Protein AF-A0A927PFF0-F1 (afdb_monomer)

Sequence (82 aa):
MAYRNGKDALPKALLHQVQRYAAGDCLYIPKEPAPRKKRGPGADIILRNREIREAYRAGVPVRTLAQRYFLSPQSIYKILHQ

pLDDT: mean 86.27, std 14.62, range [43.75, 97.0]

Radius of gyration: 26.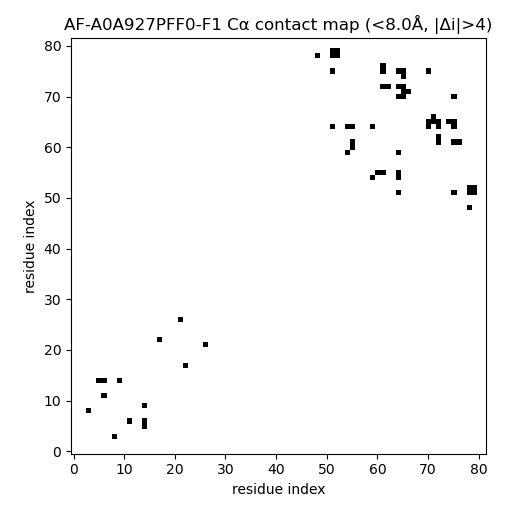25 Å; Cα contacts (8 Å, |Δi|>4): 34; chains: 1; bounding box: 52×32×55 Å

Solvent-accessible surface area (backbone atoms only — not comparable to full-atom values): 5249 Å² total; per-residue (Å²): 132,86,87,71,57,61,82,83,72,42,58,71,73,57,40,57,54,49,45,78,77,49,66,93,57,91,78,84,76,76,72,73,75,66,74,68,75,71,78,71,62,60,63,62,55,52,50,52,50,47,52,54,46,52,45,42,74,72,66,51,52,60,68,57,51,13,62,76,69,75,42,53,55,67,55,49,52,53,55,69,77,104

Secondary structure (DSSP, 8-state):
-----HHHHS-HHHHHHHHHHHTTS----------------HHHHHHHHHHHHHHHHTT--HHHHHHHTT--HHHHHHHHT-

Nearest PDB structures (foldseek):
  8b4h-assembly1_A  TM=9.186E-01  e=1.047E+00  Geobacillus stearothermophilus
  2r0q-assembly1_F  TM=4.938E-01  e=4.835E-01  Staphylococcus aureus
  2r0q-assembly1_E  TM=4.641E-01  e=1.190E+00  Staphylococcus aureus
  6fal-assembly1_A  TM=6.437E-01  e=9.954E+00  Escherichia coli
  5mrc-assembly1_a  TM=3.725E-01  e=3.791E+00  Saccharomyces cerevisiae

Mean predicted aligned error: 14.47 Å

Structure (mmCIF, N/CA/C/O backbone):
data_AF-A0A927PFF0-F1
#
_entry.id   AF-A0A927PFF0-F1
#
loop_
_atom_site.group_PDB
_atom_site.id
_atom_site.type_symbol
_atom_site.label_atom_id
_atom_site.label_alt_id
_atom_site.label_comp_id
_atom_site.label_asym_id
_atom_site.label_entity_id
_atom_site.label_seq_id
_atom_site.pdbx_PDB_ins_code
_atom_site.Cartn_x
_atom_site.Cartn_y
_atom_site.Cartn_z
_atom_site.occupancy
_atom_site.B_iso_or_equiv
_atom_site.auth_seq_id
_atom_site.auth_comp_id
_atom_site.auth_asym_id
_atom_site.auth_atom_id
_atom_site.pdbx_PDB_model_num
ATOM 1 N N . MET A 1 1 ? 22.254 8.405 -4.753 1.00 62.06 1 MET A N 1
ATOM 2 C CA . MET A 1 1 ? 21.831 7.614 -5.931 1.00 62.06 1 MET A CA 1
ATOM 3 C C . MET A 1 1 ? 23.046 7.445 -6.822 1.00 62.06 1 MET A C 1
ATOM 5 O O . MET A 1 1 ? 23.715 8.439 -7.062 1.00 62.06 1 MET A O 1
ATOM 9 N N . ALA A 1 2 ? 23.380 6.225 -7.246 1.00 76.44 2 ALA A N 1
ATOM 10 C CA . ALA A 1 2 ? 24.482 6.025 -8.184 1.00 76.44 2 ALA A CA 1
ATOM 11 C C . ALA A 1 2 ? 24.035 6.491 -9.577 1.00 76.44 2 ALA A C 1
ATOM 13 O O . ALA A 1 2 ? 23.017 6.017 -10.083 1.00 76.44 2 ALA A O 1
ATOM 14 N N . TYR A 1 3 ? 24.758 7.445 -10.162 1.00 81.06 3 TYR A N 1
ATOM 15 C CA . TYR A 1 3 ? 24.555 7.852 -11.549 1.00 81.06 3 TYR A CA 1
ATOM 16 C C . TYR A 1 3 ? 24.889 6.673 -12.465 1.00 81.06 3 TYR A C 1
ATOM 18 O O . TYR A 1 3 ? 25.929 6.033 -12.301 1.00 81.06 3 TYR A O 1
ATOM 26 N N . ARG A 1 4 ? 24.009 6.386 -13.425 1.00 84.62 4 ARG A N 1
ATOM 27 C CA . ARG A 1 4 ? 24.232 5.353 -14.435 1.00 84.62 4 ARG A CA 1
ATOM 28 C C . ARG A 1 4 ? 24.033 5.970 -15.809 1.00 84.62 4 ARG A C 1
ATOM 30 O O . ARG A 1 4 ? 23.004 6.593 -16.058 1.00 84.62 4 ARG A O 1
ATOM 37 N N . ASN A 1 5 ? 25.021 5.812 -16.683 1.00 89.00 5 ASN A N 1
ATOM 38 C CA . ASN A 1 5 ? 24.946 6.347 -18.034 1.00 89.00 5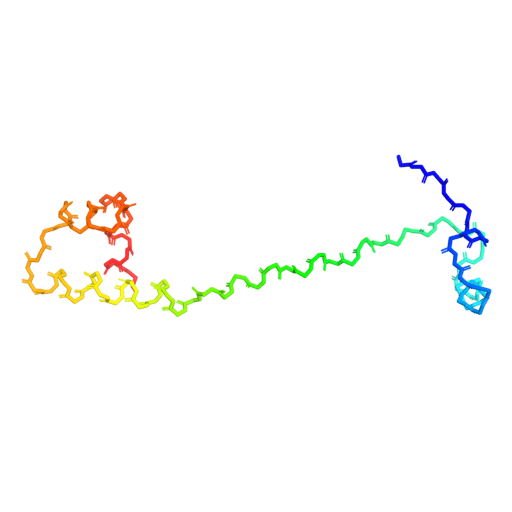 ASN A CA 1
ATOM 39 C C . ASN A 1 5 ? 23.851 5.610 -18.822 1.00 89.00 5 ASN A C 1
ATOM 41 O O . ASN A 1 5 ? 23.794 4.380 -18.805 1.00 89.00 5 ASN A O 1
ATOM 45 N N . GLY A 1 6 ? 22.996 6.349 -19.534 1.00 87.62 6 GLY A N 1
ATOM 46 C CA . GLY A 1 6 ? 21.928 5.775 -20.358 1.00 87.62 6 GLY A CA 1
ATOM 47 C C . GLY A 1 6 ? 22.434 4.800 -21.428 1.00 87.62 6 GLY A C 1
ATOM 48 O O . GLY A 1 6 ? 21.735 3.839 -21.741 1.00 87.62 6 GLY A O 1
ATOM 49 N N . LYS A 1 7 ? 23.667 4.995 -21.925 1.00 90.56 7 LYS A N 1
ATOM 50 C CA . LYS A 1 7 ? 24.343 4.073 -22.857 1.00 90.56 7 LYS A CA 1
ATOM 51 C C . LYS A 1 7 ? 24.579 2.686 -22.259 1.00 90.56 7 LYS A C 1
ATOM 53 O O . LYS A 1 7 ? 24.486 1.703 -22.983 1.00 90.56 7 LYS A O 1
ATOM 58 N N . ASP A 1 8 ? 24.828 2.623 -20.954 1.00 91.00 8 ASP A N 1
ATOM 59 C CA . ASP A 1 8 ? 25.101 1.377 -20.230 1.00 91.00 8 ASP A CA 1
ATOM 60 C C . ASP A 1 8 ? 23.834 0.800 -19.578 1.00 91.00 8 ASP A C 1
ATOM 62 O O . ASP A 1 8 ? 23.819 -0.346 -19.127 1.00 91.00 8 ASP A O 1
ATOM 66 N N . ALA A 1 9 ? 22.777 1.611 -19.463 1.00 90.31 9 ALA A N 1
ATOM 67 C CA . ALA A 1 9 ? 21.542 1.257 -18.772 1.00 90.31 9 ALA A CA 1
ATOM 68 C C . ALA A 1 9 ? 20.431 0.750 -19.707 1.00 90.31 9 ALA A C 1
ATOM 70 O O . ALA A 1 9 ? 19.573 -0.003 -19.248 1.00 90.31 9 ALA A O 1
ATOM 71 N N . LEU A 1 10 ? 20.413 1.162 -20.982 1.00 92.38 10 LEU A N 1
ATOM 72 C CA . LEU A 1 10 ? 19.309 0.894 -21.911 1.00 92.38 10 LEU A CA 1
ATOM 73 C C . LEU A 1 10 ? 19.786 0.198 -23.200 1.00 92.38 10 LEU A C 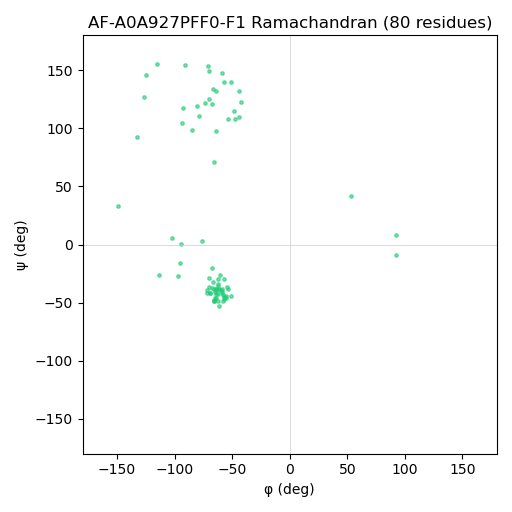1
ATOM 75 O O . LEU A 1 10 ? 20.853 0.525 -23.718 1.00 92.38 10 LEU A O 1
ATOM 79 N N . PRO A 1 11 ? 18.974 -0.697 -23.798 1.00 96.50 11 PRO A N 1
ATOM 80 C CA . PRO A 1 11 ? 19.232 -1.223 -25.137 1.00 96.50 11 PRO A CA 1
ATOM 81 C C . PRO A 1 11 ? 19.285 -0.114 -26.195 1.00 96.50 11 PRO A C 1
ATOM 83 O O . PRO A 1 11 ? 18.524 0.854 -26.133 1.00 96.50 11 PRO A O 1
ATOM 86 N N . LYS A 1 12 ? 20.113 -0.298 -27.232 1.00 94.56 12 LYS A N 1
ATOM 87 C CA . LYS A 1 12 ? 20.365 0.706 -28.286 1.00 94.56 12 LYS A CA 1
ATOM 88 C C . LYS A 1 12 ? 19.090 1.280 -28.917 1.00 94.56 12 LYS A C 1
ATOM 90 O O . LYS A 1 12 ? 18.990 2.491 -29.099 1.00 94.56 12 LYS A O 1
ATOM 95 N N . ALA A 1 13 ? 18.114 0.427 -29.234 1.00 96.06 13 ALA A N 1
ATOM 96 C CA . ALA A 1 13 ? 16.856 0.857 -29.847 1.00 96.06 13 ALA A CA 1
ATOM 97 C C . ALA A 1 13 ? 16.023 1.755 -28.912 1.00 96.06 13 ALA A C 1
ATOM 99 O O . ALA A 1 13 ? 15.484 2.768 -29.354 1.00 96.06 13 ALA A O 1
ATOM 100 N N . LEU A 1 14 ? 15.965 1.420 -27.618 1.0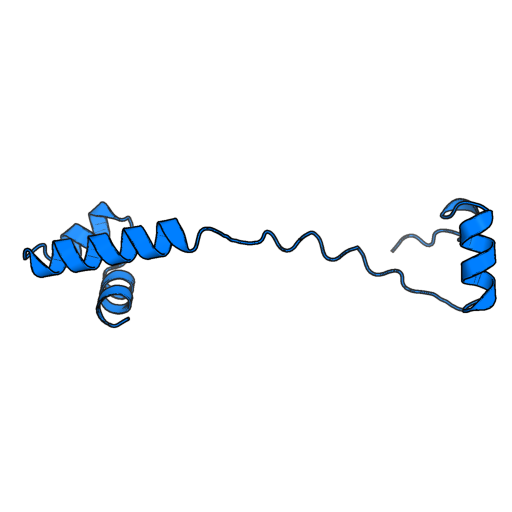0 94.62 14 LEU A N 1
ATOM 101 C CA . LEU A 1 14 ? 15.236 2.195 -26.614 1.00 94.62 14 LEU A CA 1
ATOM 102 C C . LEU A 1 14 ? 15.942 3.519 -26.308 1.00 94.62 14 LEU A C 1
ATOM 104 O O . LEU A 1 14 ? 15.290 4.557 -26.243 1.00 94.62 14 LEU A O 1
ATOM 108 N N . LEU A 1 15 ? 17.273 3.502 -26.191 1.00 94.56 15 LEU A N 1
ATOM 109 C CA . LEU A 1 15 ? 18.063 4.716 -25.999 1.00 94.56 15 LEU A CA 1
ATOM 110 C C . LEU A 1 15 ? 17.820 5.721 -27.131 1.00 94.56 15 LEU A C 1
ATOM 112 O O . LEU A 1 15 ? 17.579 6.894 -26.860 1.00 94.56 15 LEU A O 1
ATOM 116 N N . HIS A 1 16 ? 17.808 5.252 -28.383 1.00 95.62 16 HIS A N 1
ATOM 117 C CA . HIS A 1 16 ? 17.527 6.104 -29.537 1.00 95.62 16 HIS A CA 1
ATOM 118 C C . HIS A 1 16 ? 16.133 6.742 -29.458 1.00 95.62 16 HIS A C 1
ATOM 120 O O . HIS A 1 16 ? 15.974 7.914 -29.786 1.00 95.62 16 HIS A O 1
ATOM 126 N N . GLN A 1 17 ? 15.123 6.006 -28.981 1.00 96.12 17 GLN A N 1
ATOM 127 C CA . GLN A 1 17 ? 13.796 6.580 -28.759 1.00 96.12 17 GLN A CA 1
ATOM 128 C C . GLN A 1 17 ? 13.805 7.631 -27.649 1.00 96.12 17 GLN A C 1
ATOM 130 O O . GLN A 1 17 ? 13.310 8.727 -27.878 1.00 96.12 17 GLN A O 1
ATOM 135 N N . VAL A 1 18 ? 14.408 7.350 -26.490 1.00 95.00 18 VAL A N 1
ATOM 136 C CA . VAL A 1 18 ? 14.488 8.306 -25.368 1.00 95.00 18 VAL A CA 1
ATOM 137 C C . VAL A 1 18 ? 15.207 9.594 -25.779 1.00 95.00 18 VAL A C 1
ATOM 139 O O . VAL A 1 18 ? 14.753 10.686 -25.442 1.00 95.00 18 VAL A O 1
ATOM 142 N N . GLN A 1 19 ? 16.278 9.495 -26.572 1.00 94.94 19 GLN A N 1
ATOM 143 C CA . GLN A 1 19 ? 17.008 10.657 -27.088 1.00 94.94 19 GLN A CA 1
ATOM 144 C C . GLN A 1 19 ? 16.144 11.584 -27.957 1.00 94.94 19 GLN A C 1
ATOM 146 O O . GLN A 1 19 ? 16.409 12.780 -27.996 1.00 94.94 19 GLN A O 1
ATOM 151 N N . ARG A 1 20 ? 15.085 11.085 -28.610 1.00 96.50 20 ARG A N 1
ATOM 152 C CA . ARG A 1 20 ? 14.144 11.946 -29.353 1.00 96.50 20 ARG A CA 1
ATOM 153 C C . ARG A 1 20 ? 13.328 12.869 -28.444 1.00 96.50 20 ARG A C 1
ATOM 155 O O . ARG A 1 20 ? 12.793 13.851 -28.943 1.00 96.50 20 ARG A O 1
ATOM 162 N N . TYR A 1 21 ? 13.215 12.542 -27.156 1.00 94.62 21 TYR A N 1
ATOM 163 C CA . TYR A 1 21 ? 12.367 13.257 -26.199 1.00 94.62 21 TYR A CA 1
ATOM 164 C C . TYR A 1 21 ? 13.146 13.990 -25.100 1.00 94.62 21 TYR A C 1
ATOM 166 O O . TYR A 1 21 ? 1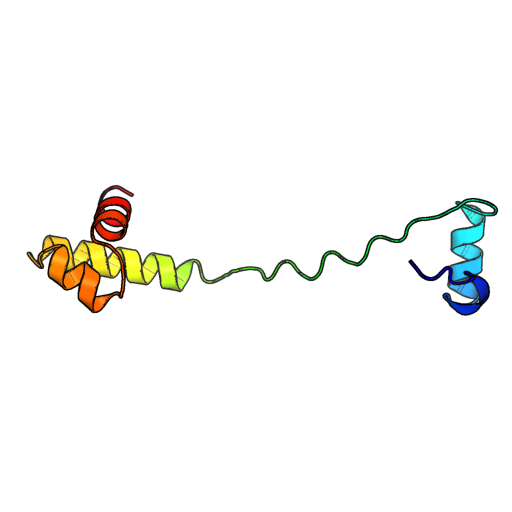2.614 14.946 -24.553 1.00 94.62 21 TYR A O 1
ATOM 174 N N . ALA A 1 22 ? 14.358 13.539 -24.751 1.00 91.31 22 ALA A N 1
ATOM 175 C CA . ALA A 1 22 ? 15.088 14.023 -23.571 1.00 91.31 22 ALA A CA 1
ATOM 176 C C . ALA A 1 22 ? 16.627 13.985 -23.738 1.00 91.31 22 ALA A C 1
ATOM 178 O O . ALA A 1 22 ? 17.363 13.683 -22.796 1.00 91.31 22 ALA A O 1
ATOM 179 N N . ALA A 1 23 ? 17.153 14.193 -24.953 1.00 90.62 23 ALA A N 1
ATOM 180 C CA . ALA A 1 23 ? 18.603 14.221 -25.168 1.00 90.62 23 ALA A CA 1
ATOM 181 C C . ALA A 1 23 ? 19.252 15.439 -24.490 1.00 90.62 23 ALA A C 1
ATOM 183 O O . ALA A 1 23 ? 18.949 16.575 -24.830 1.00 90.62 23 ALA A O 1
ATOM 184 N N . GLY A 1 24 ? 20.197 15.184 -23.580 1.00 85.75 24 GLY A N 1
ATOM 185 C CA . GLY A 1 24 ? 20.881 16.228 -22.807 1.00 85.75 24 GLY A CA 1
ATOM 186 C C . GLY A 1 24 ? 20.225 16.532 -21.459 1.00 85.75 24 GLY A C 1
ATOM 187 O O . GLY A 1 24 ? 20.849 17.185 -20.626 1.00 85.75 24 GLY A O 1
ATOM 188 N N . ASP A 1 25 ? 19.034 15.985 -21.207 1.00 88.25 25 ASP A N 1
ATOM 189 C CA . ASP A 1 25 ? 18.291 16.204 -19.970 1.00 88.25 25 ASP A CA 1
ATOM 190 C C . ASP A 1 25 ? 18.610 15.161 -18.892 1.00 88.25 25 ASP A C 1
ATOM 192 O O . ASP A 1 25 ? 18.959 14.005 -19.160 1.00 88.25 25 ASP A O 1
ATOM 196 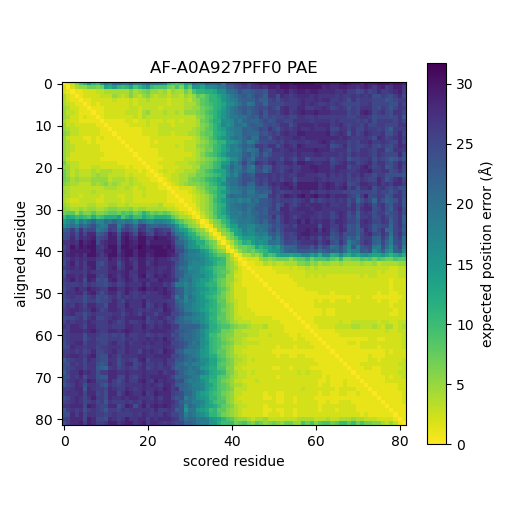N N . CYS A 1 26 ? 18.421 15.557 -17.631 1.00 87.25 26 CYS A N 1
ATOM 197 C CA . CYS A 1 26 ? 18.428 14.634 -16.502 1.00 87.25 26 CYS A CA 1
AT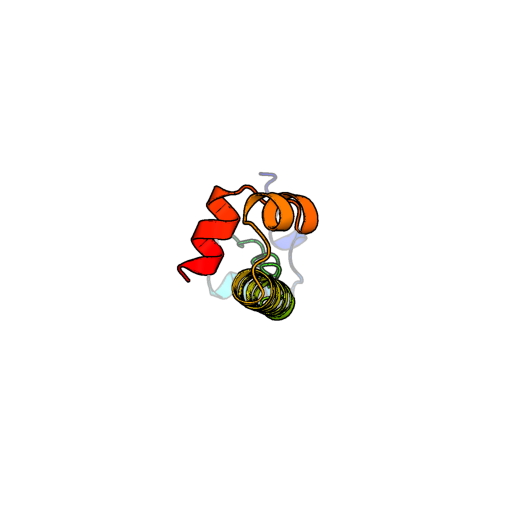OM 198 C C . CYS A 1 26 ? 17.034 14.009 -16.337 1.00 87.25 26 CYS A C 1
ATOM 200 O O . CYS A 1 26 ? 16.133 14.611 -15.753 1.00 87.25 26 CYS A O 1
ATOM 202 N N . LEU A 1 27 ? 16.851 12.794 -16.859 1.00 87.12 27 LEU A N 1
ATOM 203 C CA . LEU A 1 27 ? 15.576 12.080 -16.810 1.00 87.12 27 LEU A CA 1
ATOM 204 C C . LEU A 1 27 ? 15.494 11.156 -15.585 1.00 87.12 27 LEU A C 1
ATOM 206 O O . LEU A 1 27 ? 16.241 10.184 -15.464 1.00 87.12 27 LEU A O 1
ATOM 210 N N . TYR A 1 28 ? 14.534 11.419 -14.697 1.00 86.50 28 TYR A N 1
ATOM 211 C CA . TYR A 1 28 ? 14.170 10.485 -13.634 1.00 86.50 28 TYR A CA 1
ATOM 212 C C . TYR A 1 28 ? 13.247 9.396 -14.185 1.00 86.50 28 TYR A C 1
ATOM 214 O O . TYR A 1 28 ? 12.140 9.681 -14.639 1.00 86.50 28 TYR A O 1
ATOM 222 N N . ILE A 1 29 ? 13.686 8.140 -14.102 1.00 86.12 29 ILE A N 1
ATOM 223 C CA . ILE A 1 29 ? 12.828 6.984 -14.358 1.00 86.12 29 ILE A CA 1
ATOM 224 C C . ILE A 1 29 ? 12.270 6.544 -13.004 1.00 86.12 29 ILE A C 1
ATOM 226 O O . ILE A 1 29 ? 13.021 5.970 -12.202 1.00 86.12 29 ILE A O 1
ATOM 230 N N . PRO A 1 30 ? 10.989 6.824 -12.698 1.00 83.44 30 PRO A N 1
ATOM 231 C CA . PRO A 1 30 ? 10.388 6.283 -11.497 1.00 83.44 30 PRO A CA 1
ATOM 232 C C . PRO A 1 30 ? 10.492 4.767 -11.552 1.00 83.44 30 PRO A C 1
ATOM 234 O O . PRO A 1 30 ? 10.290 4.153 -12.601 1.00 83.44 30 PRO A O 1
ATOM 237 N N . LYS A 1 31 ? 10.789 4.152 -10.404 1.00 79.62 31 LYS A N 1
ATOM 238 C CA . LYS A 1 31 ? 10.564 2.715 -10.266 1.00 79.62 31 LYS A CA 1
ATOM 239 C C . LYS A 1 31 ? 9.136 2.449 -10.712 1.00 79.62 31 LYS A C 1
ATOM 241 O O . LYS A 1 31 ? 8.246 3.232 -10.358 1.00 79.62 31 LYS A O 1
ATOM 246 N N . GLU A 1 32 ? 8.929 1.353 -11.441 1.00 74.69 32 GLU A N 1
ATOM 247 C CA . GLU A 1 32 ? 7.576 0.835 -11.586 1.00 74.69 32 GLU A CA 1
ATOM 248 C C . GLU A 1 32 ? 6.941 0.887 -10.202 1.00 74.69 32 GLU A C 1
ATOM 250 O O . GLU A 1 32 ? 7.620 0.526 -9.223 1.00 74.69 32 GLU A O 1
ATOM 255 N N . PRO A 1 33 ? 5.711 1.416 -10.075 1.00 63.72 33 PRO A N 1
ATOM 256 C CA . PRO A 1 33 ? 5.017 1.310 -8.816 1.00 63.72 33 PRO A CA 1
ATOM 25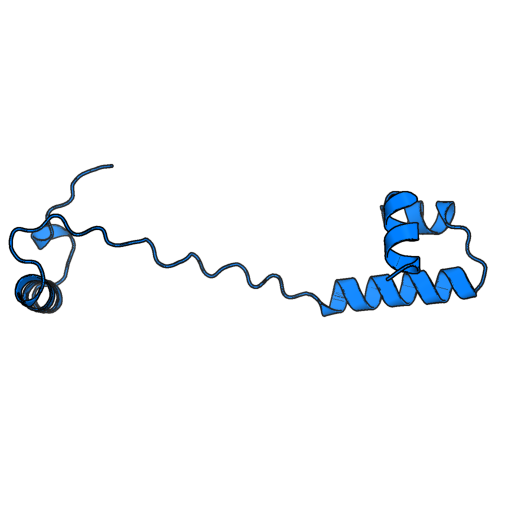7 C C . PRO A 1 33 ? 5.043 -0.178 -8.517 1.00 63.72 33 PRO A C 1
ATOM 259 O O . PRO A 1 33 ? 4.391 -0.942 -9.231 1.00 63.72 33 PRO A O 1
ATOM 262 N N . ALA A 1 34 ? 5.864 -0.580 -7.529 1.00 56.91 34 ALA A N 1
ATOM 263 C CA . ALA A 1 34 ? 5.908 -1.952 -7.046 1.00 56.91 34 ALA A CA 1
ATOM 264 C C . ALA A 1 34 ? 4.452 -2.341 -6.990 1.00 56.91 34 ALA A C 1
ATOM 266 O O . ALA A 1 34 ? 3.731 -1.518 -6.400 1.00 56.91 34 ALA A O 1
ATOM 267 N N . PRO A 1 35 ? 4.012 -3.421 -7.685 1.00 51.78 35 PRO A N 1
ATOM 268 C CA . PRO A 1 35 ? 2.600 -3.719 -7.825 1.00 51.78 35 PRO A CA 1
ATOM 269 C C . PRO A 1 35 ? 2.081 -3.501 -6.438 1.00 51.78 35 PRO A C 1
ATOM 271 O O . PRO A 1 35 ? 2.565 -4.178 -5.520 1.00 51.78 35 PRO A O 1
ATOM 274 N N . ARG A 1 36 ? 1.286 -2.426 -6.239 1.00 47.38 36 ARG A N 1
ATOM 275 C CA . ARG A 1 36 ? 0.715 -2.161 -4.922 1.00 47.38 36 ARG A CA 1
ATOM 276 C C . ARG A 1 36 ? 0.182 -3.524 -4.629 1.00 47.38 36 ARG A C 1
ATOM 278 O O . ARG A 1 36 ? -0.601 -3.982 -5.467 1.00 47.38 36 ARG A O 1
ATOM 285 N N . LYS A 1 37 ? 0.700 -4.224 -3.606 1.00 43.75 37 LYS A N 1
ATOM 286 C CA . LYS A 1 37 ? 0.119 -5.503 -3.226 1.00 43.75 37 LYS A CA 1
ATOM 287 C C . LYS A 1 37 ? -1.342 -5.134 -3.194 1.00 43.75 37 LYS A C 1
ATOM 289 O O . LYS A 1 37 ? -1.718 -4.283 -2.381 1.00 43.75 37 LYS A O 1
ATOM 294 N N . LYS A 1 38 ? -2.121 -5.599 -4.176 1.00 45.69 38 LYS A N 1
ATOM 295 C CA . LYS A 1 38 ? -3.552 -5.435 -4.126 1.00 45.69 38 LYS A CA 1
ATOM 296 C C . LYS A 1 38 ? -3.787 -6.271 -2.894 1.00 45.69 38 LYS A C 1
ATOM 298 O O . LYS A 1 38 ? -3.700 -7.490 -2.960 1.00 45.69 38 LYS A O 1
ATOM 303 N N . ARG A 1 39 ? -3.913 -5.633 -1.733 1.00 48.50 39 ARG A N 1
ATOM 304 C CA . ARG A 1 39 ? -4.501 -6.257 -0.567 1.00 48.50 39 ARG A CA 1
ATOM 305 C C . ARG A 1 39 ? -5.959 -6.467 -0.979 1.00 48.50 39 ARG A C 1
ATOM 307 O O . ARG A 1 39 ? -6.829 -5.722 -0.564 1.00 48.50 39 ARG A O 1
ATOM 314 N N . GLY A 1 40 ? -6.212 -7.402 -1.890 1.00 55.62 40 GLY A N 1
ATOM 315 C CA . GLY A 1 40 ? -7.336 -8.301 -1.736 1.00 55.62 40 GLY A CA 1
ATOM 316 C C . GLY A 1 40 ? -6.824 -9.317 -0.726 1.00 55.62 40 GLY A C 1
ATOM 317 O O . GLY A 1 40 ? -5.808 -9.954 -0.991 1.00 55.62 40 GLY A O 1
ATOM 318 N N . PRO A 1 41 ? -7.380 -9.283 0.490 1.00 51.72 41 PRO A N 1
ATOM 319 C CA . PRO A 1 41 ? -8.623 -9.999 0.703 1.00 51.72 41 PRO A CA 1
ATOM 320 C C . PRO A 1 41 ? -9.630 -9.114 1.442 1.00 51.72 41 PRO A C 1
ATOM 322 O O . PRO A 1 41 ? -9.675 -9.064 2.669 1.00 51.72 41 PRO A O 1
ATOM 325 N N . GLY A 1 42 ? -10.470 -8.401 0.688 1.00 56.25 42 GLY A N 1
ATOM 326 C CA . GLY A 1 42 ? -11.696 -7.854 1.269 1.00 56.25 42 GLY A CA 1
ATOM 327 C C . GLY A 1 42 ? -12.608 -8.985 1.750 1.00 56.25 42 GLY A C 1
ATOM 328 O O . GLY A 1 42 ? -13.211 -8.858 2.803 1.00 56.25 42 GLY A O 1
ATOM 329 N N . ALA A 1 43 ? -12.642 -10.111 1.027 1.00 64.62 43 ALA A N 1
ATOM 330 C CA . ALA A 1 43 ? -13.509 -11.248 1.325 1.00 64.62 43 ALA A CA 1
ATOM 331 C C . ALA A 1 43 ? -13.290 -11.815 2.736 1.00 64.62 43 ALA A C 1
ATOM 333 O O . ALA A 1 43 ? -14.261 -11.921 3.472 1.00 64.62 43 ALA A O 1
ATOM 334 N N . ASP A 1 44 ? -12.048 -12.077 3.154 1.00 76.50 44 ASP A N 1
ATOM 335 C CA . ASP A 1 44 ? -11.774 -12.659 4.480 1.00 76.50 44 ASP A CA 1
ATOM 336 C C . ASP A 1 44 ? -12.107 -11.686 5.616 1.00 76.50 44 ASP A C 1
ATOM 338 O O . ASP A 1 44 ? -12.647 -12.079 6.648 1.00 76.50 44 ASP A O 1
ATOM 342 N N . ILE A 1 45 ? -11.836 -10.389 5.423 1.00 84.56 45 ILE A N 1
ATOM 343 C CA . ILE A 1 45 ? -12.187 -9.354 6.405 1.00 84.56 45 ILE A CA 1
ATOM 344 C C . ILE A 1 45 ? -13.707 -9.174 6.469 1.00 84.56 45 ILE A C 1
ATOM 346 O O . ILE A 1 45 ? -14.260 -9.049 7.560 1.00 84.56 45 ILE A O 1
ATOM 350 N N . ILE A 1 46 ? -14.388 -9.174 5.322 1.00 85.38 46 ILE A N 1
ATOM 351 C CA . ILE A 1 46 ? -15.848 -9.071 5.224 1.00 85.38 46 ILE A CA 1
ATOM 352 C C . ILE A 1 46 ? -16.505 -10.296 5.866 1.00 85.38 46 ILE A C 1
ATOM 354 O O . ILE A 1 46 ? -17.421 -10.128 6.669 1.00 85.38 46 ILE A O 1
ATOM 358 N N . LEU A 1 47 ? -16.011 -11.500 5.568 1.00 88.56 47 LEU A N 1
ATOM 359 C CA . LEU A 1 47 ? -16.490 -12.762 6.125 1.00 88.56 47 LEU A CA 1
ATOM 360 C C . LEU A 1 47 ? -16.298 -12.786 7.640 1.00 88.56 47 LEU A C 1
ATOM 362 O O . LEU A 1 47 ? -17.273 -12.928 8.370 1.00 88.56 47 LEU A O 1
ATOM 366 N N . ARG A 1 48 ? -15.082 -12.511 8.126 1.00 92.62 48 ARG A N 1
ATOM 367 C CA . ARG A 1 48 ? -14.799 -12.412 9.564 1.00 92.62 48 ARG A CA 1
ATOM 368 C C . ARG A 1 48 ? -15.705 -11.386 10.246 1.00 92.62 48 ARG A C 1
ATOM 370 O O . ARG A 1 48 ? -16.254 -11.648 11.310 1.00 92.62 48 ARG A O 1
ATOM 377 N N . ASN A 1 49 ? -15.878 -10.202 9.657 1.00 94.25 49 ASN A N 1
ATOM 378 C CA . ASN A 1 49 ? -16.733 -9.165 10.235 1.00 94.25 49 ASN A CA 1
ATOM 379 C C . ASN A 1 49 ? -18.216 -9.574 10.228 1.00 94.25 49 ASN A C 1
ATOM 381 O O . ASN A 1 49 ? -18.962 -9.184 11.125 1.00 94.25 49 ASN A O 1
ATOM 385 N N . ARG A 1 50 ? -18.665 -10.352 9.238 1.00 93.88 50 ARG A N 1
ATOM 386 C CA . ARG A 1 50 ? -20.007 -10.942 9.216 1.00 93.88 50 ARG A CA 1
ATOM 387 C C . ARG A 1 50 ? -20.175 -11.962 10.344 1.00 93.88 50 ARG A C 1
ATOM 389 O O . ARG A 1 50 ? -21.124 -11.830 11.109 1.00 93.88 50 ARG A O 1
ATOM 396 N N . GLU A 1 51 ? -19.233 -12.887 10.505 1.00 95.44 51 GLU A N 1
ATOM 397 C CA . GLU A 1 51 ? -19.248 -13.875 11.594 1.00 95.44 51 GLU A CA 1
ATOM 398 C C . GLU A 1 51 ? -19.259 -13.209 12.977 1.00 95.44 51 GLU A C 1
ATOM 400 O O . GLU A 1 51 ? -20.024 -13.608 13.852 1.00 95.44 51 GLU A O 1
ATOM 405 N N . ILE A 1 52 ? -18.468 -12.145 13.168 1.00 96.50 52 ILE A N 1
ATOM 406 C CA . ILE A 1 52 ? -18.458 -11.359 14.413 1.00 96.50 52 ILE A CA 1
ATOM 407 C C . ILE A 1 52 ? -19.854 -10.793 14.714 1.00 96.50 52 ILE A C 1
ATOM 409 O O . ILE A 1 52 ? -20.302 -10.852 15.860 1.00 96.50 52 ILE A O 1
ATOM 413 N N . ARG A 1 53 ? -20.561 -10.265 13.705 1.00 96.12 53 ARG A N 1
ATOM 414 C CA . ARG A 1 53 ? -21.919 -9.721 13.878 1.00 96.12 53 ARG A CA 1
ATOM 415 C C . ARG A 1 53 ? -22.944 -10.818 14.164 1.00 96.12 53 ARG A C 1
ATOM 417 O O . ARG A 1 53 ? -23.805 -10.621 15.016 1.00 96.12 53 ARG A O 1
ATOM 424 N N . GLU A 1 54 ? -22.862 -11.955 13.480 1.00 96.12 54 GLU A N 1
ATOM 425 C CA . GLU A 1 54 ? -23.761 -13.096 13.703 1.00 96.12 54 GLU A CA 1
ATOM 426 C C . GLU A 1 54 ? -23.574 -13.684 15.111 1.00 96.12 54 GLU A C 1
ATOM 428 O O . GLU A 1 54 ? -24.549 -13.854 15.840 1.00 96.12 54 GLU A O 1
ATOM 433 N N . ALA A 1 55 ? -22.329 -13.884 15.550 1.00 96.00 55 ALA A N 1
ATOM 434 C CA . ALA A 1 55 ? -22.024 -14.352 16.900 1.00 96.00 55 ALA A CA 1
ATOM 435 C C . ALA A 1 55 ? -22.462 -13.350 17.983 1.00 96.00 55 ALA A C 1
ATOM 437 O O . ALA A 1 55 ? -22.986 -13.752 19.021 1.00 96.00 55 ALA A O 1
ATOM 438 N N . TYR A 1 56 ? -22.305 -12.044 17.741 1.00 96.62 56 TYR A N 1
ATOM 439 C CA . TYR A 1 56 ? -22.808 -11.021 18.659 1.00 96.62 56 TYR A CA 1
ATOM 440 C C . TYR A 1 56 ? -24.341 -11.048 18.766 1.00 96.62 56 TYR A C 1
ATOM 442 O O . TYR A 1 56 ? -24.877 -11.006 19.871 1.00 96.62 56 TYR A O 1
ATOM 450 N N . ARG A 1 57 ? -25.056 -11.200 17.640 1.00 94.62 57 ARG A N 1
ATOM 451 C CA . ARG A 1 57 ? -26.524 -11.371 17.625 1.00 94.62 57 ARG A CA 1
ATOM 452 C C . ARG A 1 57 ? -26.979 -12.644 18.340 1.00 94.62 57 ARG A C 1
ATOM 454 O O . ARG A 1 57 ? -28.057 -12.647 18.918 1.00 94.62 57 ARG A O 1
ATOM 461 N N . ALA A 1 58 ? -26.154 -13.689 18.340 1.00 95.88 58 ALA A N 1
ATOM 462 C CA . ALA A 1 58 ? -26.383 -14.910 19.111 1.00 95.88 58 ALA A CA 1
ATOM 463 C C . ALA A 1 58 ? -26.084 -14.762 20.621 1.00 95.88 58 ALA A C 1
ATOM 465 O O . ALA A 1 58 ? -26.184 -15.737 21.361 1.00 95.88 58 ALA A O 1
ATOM 466 N N . GLY A 1 59 ? -25.710 -13.565 21.093 1.00 95.25 59 GLY A N 1
ATOM 467 C CA . GLY A 1 59 ? -25.488 -13.266 22.510 1.00 95.25 59 GLY A CA 1
ATOM 468 C C . GLY A 1 59 ? -24.045 -13.441 22.989 1.00 95.25 59 GLY A C 1
ATOM 469 O O . GLY A 1 59 ? -23.790 -13.348 24.190 1.00 95.25 59 GLY A O 1
ATOM 470 N N . VAL A 1 60 ? -23.079 -13.673 22.091 1.00 96.25 60 VAL A N 1
ATOM 471 C CA . VAL A 1 60 ? -21.669 -13.795 22.489 1.00 96.25 60 VAL A CA 1
ATOM 472 C C . VAL A 1 60 ? -21.136 -12.425 22.937 1.00 96.25 60 VAL A C 1
ATOM 474 O O . VAL A 1 60 ? -21.181 -11.462 22.164 1.00 96.25 60 VAL A O 1
ATOM 477 N N . PRO A 1 61 ? -20.580 -12.304 24.157 1.00 96.25 61 PRO A N 1
ATOM 478 C CA . PRO A 1 61 ? -20.118 -11.022 24.667 1.00 96.25 61 PRO A CA 1
ATOM 479 C C . PRO A 1 61 ? -18.867 -10.529 23.929 1.00 96.25 61 PRO A C 1
ATOM 481 O O . PRO A 1 61 ? -17.994 -11.298 23.519 1.00 96.25 61 PRO A O 1
ATOM 484 N N . VAL A 1 62 ? -18.738 -9.202 23.832 1.00 95.81 62 VAL A N 1
ATOM 485 C CA . VAL A 1 62 ? -17.655 -8.513 23.104 1.00 95.81 62 VAL A CA 1
ATOM 486 C C . VAL A 1 62 ? -16.263 -8.958 23.556 1.00 95.81 62 VAL A C 1
ATOM 488 O O . VAL A 1 62 ? -15.367 -9.096 22.729 1.00 95.81 62 VAL A O 1
ATOM 491 N N . ARG A 1 63 ? -16.069 -9.223 24.853 1.00 95.38 63 ARG A N 1
ATOM 492 C CA . ARG A 1 63 ? -14.781 -9.696 25.391 1.00 95.38 63 ARG A CA 1
ATOM 493 C C . ARG A 1 63 ? -14.385 -11.069 24.836 1.00 95.38 63 ARG A C 1
ATOM 495 O O . ARG A 1 63 ? -13.219 -11.276 24.518 1.00 95.38 63 ARG A O 1
ATOM 502 N N . THR A 1 64 ? -15.347 -11.971 24.663 1.00 96.00 64 THR A N 1
ATOM 503 C CA . THR A 1 64 ? -15.114 -13.302 24.086 1.00 96.00 64 THR A CA 1
ATOM 504 C C . THR A 1 64 ? -14.840 -13.210 22.587 1.00 96.00 64 THR A C 1
ATOM 506 O O . THR A 1 64 ? -13.937 -13.877 22.090 1.00 96.00 64 THR A O 1
ATOM 509 N N . LEU A 1 65 ? -15.545 -12.332 21.866 1.00 96.75 65 LEU A N 1
ATOM 510 C CA . LEU A 1 65 ? -15.258 -12.050 20.453 1.00 96.75 65 LEU A CA 1
ATOM 511 C C . LEU A 1 65 ? -13.858 -11.447 20.267 1.00 96.75 65 LEU A C 1
ATOM 513 O O . LEU A 1 65 ? -13.118 -11.861 19.379 1.00 96.75 65 LEU A O 1
ATOM 517 N N . ALA A 1 66 ? -13.475 -10.512 21.135 1.00 96.44 66 ALA A N 1
ATOM 518 C CA . ALA A 1 66 ? -12.155 -9.889 21.141 1.00 96.44 66 ALA A CA 1
ATOM 519 C C . ALA A 1 66 ? -11.038 -10.937 21.288 1.00 96.44 66 ALA A C 1
ATOM 521 O O . ALA A 1 66 ? -10.095 -10.950 20.499 1.00 96.44 66 ALA A O 1
ATOM 522 N N . GLN A 1 67 ? -11.186 -11.871 22.230 1.00 96.00 67 GLN A N 1
ATOM 523 C CA . GLN A 1 67 ? -10.241 -12.976 22.411 1.00 96.00 67 GLN A CA 1
ATOM 524 C C . GLN A 1 67 ? -10.228 -13.935 21.213 1.00 96.00 67 GLN A C 1
ATOM 526 O O . GLN A 1 67 ? -9.161 -14.235 20.688 1.00 96.00 67 GLN A O 1
ATOM 531 N N . ARG A 1 68 ? -11.404 -14.374 20.742 1.00 95.31 68 ARG A N 1
ATOM 532 C CA . ARG A 1 68 ? -11.541 -15.355 19.650 1.00 95.31 68 ARG A CA 1
ATOM 533 C C . ARG A 1 68 ? -10.933 -14.877 18.333 1.00 95.31 68 ARG A C 1
ATOM 535 O O . ARG A 1 68 ? -10.364 -15.676 17.598 1.00 95.31 68 ARG A O 1
ATOM 542 N N . TYR A 1 69 ? -11.074 -13.590 18.031 1.00 93.69 69 TYR A N 1
ATOM 543 C CA . TYR A 1 69 ? -10.601 -12.998 16.780 1.00 93.69 69 TYR A CA 1
ATOM 544 C C . TYR A 1 69 ? -9.291 -12.214 16.935 1.00 93.69 69 TYR A C 1
ATOM 546 O O . TYR A 1 69 ? -8.853 -11.590 15.970 1.00 93.69 69 TYR A O 1
ATOM 554 N N . PHE A 1 70 ? -8.666 -12.247 18.120 1.00 95.25 70 PHE A N 1
ATOM 555 C CA . PHE A 1 70 ? -7.438 -11.508 18.444 1.00 95.25 70 PHE A CA 1
ATOM 556 C C . PHE A 1 70 ? -7.548 -10.003 18.139 1.00 9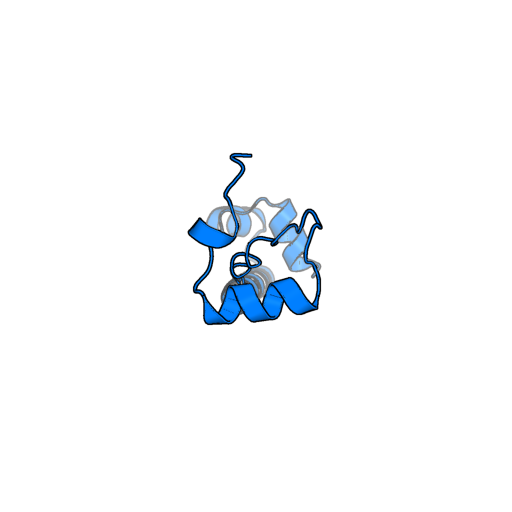5.25 70 PHE A C 1
ATOM 558 O O . PHE A 1 70 ? -6.643 -9.378 17.586 1.00 95.25 70 PHE A O 1
ATOM 565 N N . LEU A 1 71 ? -8.697 -9.419 18.481 1.00 95.31 71 LEU A N 1
ATOM 566 C CA . LEU A 1 71 ? -9.015 -8.006 18.286 1.00 95.31 71 LEU A CA 1
ATOM 567 C C . LEU A 1 71 ? -9.196 -7.310 19.632 1.00 95.31 71 LEU A C 1
ATOM 569 O O . LEU A 1 71 ? -9.579 -7.926 20.621 1.00 95.31 71 LEU A O 1
ATOM 573 N N . SER A 1 72 ? -8.982 -5.996 19.672 1.00 96.50 72 SER A N 1
ATOM 574 C CA . SER A 1 72 ? -9.357 -5.221 20.855 1.00 96.50 72 SER A CA 1
ATOM 575 C C . SER A 1 72 ? -10.888 -5.117 20.961 1.00 96.50 72 SER A C 1
ATOM 577 O O . SER A 1 72 ? -11.578 -5.115 19.934 1.00 96.50 72 SER A O 1
ATOM 579 N N . PRO A 1 73 ? -11.453 -4.950 22.172 1.00 96.12 73 PRO A N 1
ATOM 580 C CA . PRO A 1 73 ? -12.882 -4.683 22.334 1.00 96.12 73 PRO A CA 1
ATOM 581 C C . PRO A 1 73 ? -13.355 -3.486 21.499 1.00 96.12 73 PRO A C 1
ATOM 583 O O . PRO A 1 73 ? -14.417 -3.531 20.889 1.00 96.12 73 PRO A O 1
ATOM 586 N N . GLN A 1 74 ? -12.531 -2.439 21.400 1.00 96.62 74 GLN A N 1
ATOM 587 C CA . GLN A 1 74 ? -12.818 -1.252 20.594 1.00 96.62 74 GLN A CA 1
ATOM 588 C C . GLN A 1 74 ? -12.905 -1.571 19.094 1.00 96.62 74 GLN A C 1
ATOM 590 O O . GLN A 1 74 ? -13.774 -1.045 18.400 1.00 96.62 74 GLN A O 1
ATOM 595 N N . SER A 1 75 ? -12.042 -2.453 18.582 1.00 95.12 75 SER A N 1
ATOM 596 C CA . SER A 1 75 ? -12.126 -2.929 17.199 1.00 95.12 75 SER A CA 1
ATOM 597 C C . SER A 1 75 ? -13.389 -3.750 16.953 1.00 95.12 75 SER A C 1
ATOM 599 O O . SER A 1 75 ? -14.001 -3.587 15.901 1.00 95.12 75 SER A O 1
ATOM 601 N N . ILE A 1 76 ? -13.812 -4.578 17.915 1.00 97.00 76 ILE A N 1
ATOM 602 C CA . ILE A 1 76 ? -15.085 -5.305 17.823 1.00 97.00 76 ILE A CA 1
ATOM 603 C C . ILE A 1 76 ? -16.256 -4.321 17.768 1.00 97.00 76 ILE A C 1
ATOM 605 O O . ILE A 1 76 ? -17.054 -4.409 16.841 1.00 97.00 76 ILE A O 1
ATOM 609 N N . TYR A 1 77 ? -16.322 -3.329 18.664 1.00 96.81 77 TYR A N 1
ATOM 610 C CA . TYR A 1 77 ? -17.360 -2.291 18.603 1.00 96.81 77 TYR A CA 1
ATOM 611 C C . TYR A 1 77 ? -17.373 -1.575 17.252 1.00 96.81 77 TYR A C 1
ATOM 613 O O . TYR A 1 77 ? -18.426 -1.419 16.644 1.00 96.81 77 TYR A O 1
ATOM 621 N N . LYS A 1 78 ? -16.200 -1.216 16.720 1.00 95.31 78 LYS A N 1
ATOM 622 C CA . LYS A 1 78 ? -16.101 -0.596 15.395 1.00 95.31 78 LYS A CA 1
ATOM 623 C C . LYS A 1 78 ? -16.677 -1.485 14.287 1.00 95.31 78 LYS A C 1
ATOM 625 O O . LYS A 1 78 ? -17.311 -0.961 13.385 1.00 95.31 78 LYS A O 1
ATOM 630 N N . ILE A 1 79 ? -16.477 -2.801 14.351 1.00 95.00 79 ILE A N 1
ATOM 631 C CA . ILE A 1 79 ? -17.044 -3.761 13.389 1.00 95.00 79 ILE A CA 1
ATOM 632 C C . ILE A 1 79 ? -18.567 -3.886 13.552 1.00 95.00 79 ILE A C 1
ATOM 634 O O . ILE A 1 79 ? -19.271 -4.029 12.557 1.00 95.00 79 ILE A O 1
ATOM 638 N N . LEU A 1 80 ? -19.080 -3.818 14.784 1.00 93.50 80 LEU A N 1
ATOM 639 C CA . LEU A 1 80 ? -20.520 -3.872 15.064 1.00 93.50 80 LEU A CA 1
ATOM 640 C C . LEU A 1 80 ? -21.266 -2.604 14.609 1.00 93.50 80 LEU A C 1
ATOM 642 O O . LEU A 1 80 ? -22.442 -2.693 14.272 1.00 93.50 80 LEU A O 1
ATOM 646 N N . HIS A 1 81 ? -20.589 -1.451 14.587 1.00 88.81 81 HIS A N 1
ATOM 647 C CA . HIS A 1 81 ? -21.137 -0.159 14.146 1.00 88.81 81 HIS A CA 1
ATOM 648 C C . HIS A 1 81 ? -20.868 0.176 12.665 1.00 88.81 81 HIS A C 1
ATOM 650 O O . HIS A 1 81 ? -21.249 1.253 12.210 1.00 88.81 81 HIS A O 1
ATOM 656 N N . GLN A 1 82 ? -20.196 -0.716 11.931 1.00 75.75 82 GLN A N 1
ATOM 657 C CA . GLN A 1 82 ? -20.031 -0.666 10.472 1.00 75.75 82 GLN A CA 1
ATOM 658 C C . GLN A 1 82 ? -21.092 -1.516 9.790 1.00 75.75 82 GLN A C 1
ATOM 660 O O . GLN A 1 82 ? -21.544 -1.106 8.705 1.00 75.75 82 GLN A O 1
#

Foldseek 3Di:
DDDDDCVRVDDPVVSVVVCVPAPPHDDDDDDDPPPPPPPPPPVVVVVLLVVLLVVVVVVDDLVNNCVVVVHDSVVSVVSNVD